Protein AF-A0AAE1Z4J6-F1 (afdb_monomer)

InterPro domains:
  IPR001619 Sec1-like protein [PF00995] (1-84)
  IPR027482 Sec1-like, domain 2 [G3DSA:3.40.50.1910] (26-84)
  IPR036045 Sec1-like superfamily [SSF56815] (1-84)

Radius of gyration: 17.05 Å; Cα contacts (8 Å, |Δi|>4): 46; chains: 1; bounding box: 35×32×50 Å

pLDDT: mean 87.31, std 5.0, range [72.94, 95.38]

Organism: Schistosoma mekongi (NCBI:txid38744)

Nearest PDB structures (foldseek):
  7xsj-assembly1_A  TM=8.332E-01  e=6.133E-04  Rattus norvegicus

Secondary structure (DSSP, 8-state):
--HHHHHHHHHSGGGGG-S--------SEEEETTEEE---TTHHHHHHS-TTTSTTHHHHHHHHHHHHHHHHHHHT--PPP---

Structure (mmCIF, N/CA/C/O backbone):
data_AF-A0AAE1Z4J6-F1
#
_entry.id   AF-A0AAE1Z4J6-F1
#
loop_
_atom_site.group_PDB
_atom_site.id
_atom_site.type_symbol
_atom_site.label_atom_id
_atom_site.label_alt_id
_atom_site.label_comp_id
_atom_site.label_asym_id
_atom_site.label_entity_id
_atom_site.label_seq_id
_atom_site.pdbx_PDB_ins_code
_atom_site.Cartn_x
_atom_site.Cartn_y
_atom_site.Cartn_z
_atom_site.occupancy
_atom_site.B_iso_or_equiv
_atom_site.auth_seq_id
_atom_site.auth_comp_id
_atom_site.auth_asym_id
_atom_site.auth_atom_id
_atom_site.pdbx_PDB_model_num
ATOM 1 N N . CYS A 1 1 ? 0.579 -4.552 6.959 1.00 75.00 1 CYS A N 1
ATOM 2 C CA . CYS A 1 1 ? 1.508 -5.109 7.975 1.00 75.00 1 CYS A CA 1
ATOM 3 C C . CYS A 1 1 ? 1.677 -6.615 7.782 1.00 75.00 1 CYS A C 1
ATOM 5 O O . CYS A 1 1 ? 0.661 -7.293 7.667 1.00 75.00 1 CYS A O 1
ATOM 7 N N . PRO A 1 2 ? 2.907 -7.159 7.787 1.00 84.44 2 PRO A N 1
ATOM 8 C CA . PRO A 1 2 ? 3.124 -8.604 7.737 1.00 84.44 2 PRO A CA 1
ATOM 9 C C . PRO A 1 2 ? 2.510 -9.309 8.952 1.00 84.44 2 PRO A C 1
ATOM 11 O O . PRO A 1 2 ? 2.641 -8.837 10.085 1.00 84.44 2 PRO A O 1
ATOM 14 N N . ASN A 1 3 ? 1.879 -10.463 8.722 1.00 84.69 3 ASN A N 1
ATOM 15 C CA . ASN A 1 3 ? 1.198 -11.229 9.771 1.00 84.69 3 ASN A CA 1
ATOM 16 C C . ASN A 1 3 ? 2.138 -11.647 10.910 1.00 84.69 3 ASN A C 1
ATOM 18 O O . ASN A 1 3 ? 1.724 -11.684 12.067 1.00 84.69 3 ASN A O 1
ATOM 22 N N . ASP A 1 4 ? 3.401 -11.937 10.607 1.00 89.75 4 ASP A N 1
ATOM 23 C CA . ASP A 1 4 ? 4.369 -12.367 11.618 1.00 89.75 4 ASP A CA 1
ATOM 24 C C . ASP A 1 4 ? 4.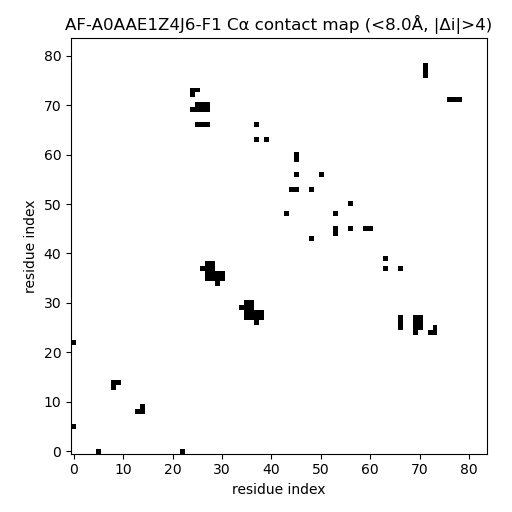751 -11.229 12.566 1.00 89.75 4 ASP A C 1
ATOM 26 O O . ASP A 1 4 ? 4.813 -11.425 13.779 1.00 89.75 4 ASP A O 1
ATOM 30 N N . LEU A 1 5 ? 4.893 -10.013 12.037 1.00 87.25 5 LEU A N 1
ATOM 31 C CA . LEU A 1 5 ? 5.175 -8.824 12.837 1.00 87.25 5 LEU A CA 1
ATOM 32 C C . LEU A 1 5 ? 3.962 -8.449 13.703 1.00 87.25 5 LEU A C 1
ATOM 34 O O . LEU A 1 5 ? 4.114 -8.086 14.868 1.00 87.25 5 LEU A O 1
ATOM 38 N N . LEU A 1 6 ? 2.745 -8.634 13.181 1.00 87.94 6 LEU A N 1
ATOM 39 C CA . LEU A 1 6 ? 1.517 -8.460 13.959 1.00 87.94 6 LEU A CA 1
ATOM 40 C C . LEU A 1 6 ? 1.420 -9.470 15.113 1.00 87.94 6 LEU A C 1
ATOM 42 O O . LEU A 1 6 ? 1.090 -9.084 16.235 1.00 87.94 6 LEU A O 1
ATOM 46 N N . LYS A 1 7 ? 1.777 -10.740 14.880 1.00 89.06 7 LYS A N 1
ATOM 47 C CA . LYS A 1 7 ? 1.857 -11.762 15.940 1.00 89.06 7 LYS A CA 1
ATOM 48 C C . LYS A 1 7 ? 2.905 -11.407 16.994 1.00 89.06 7 LYS A C 1
ATOM 50 O O . LYS A 1 7 ? 2.638 -11.555 18.185 1.00 89.06 7 LYS A O 1
ATOM 55 N N . GLN A 1 8 ? 4.068 -10.904 16.579 1.00 90.56 8 GLN A N 1
ATOM 56 C CA . GLN A 1 8 ? 5.104 -10.445 17.506 1.00 90.56 8 GLN A CA 1
ATOM 57 C C . GLN A 1 8 ? 4.609 -9.286 18.376 1.00 90.56 8 GLN A C 1
ATOM 59 O O . GLN A 1 8 ? 4.748 -9.346 19.600 1.00 90.56 8 GLN A O 1
ATOM 64 N N . ILE A 1 9 ? 3.962 -8.280 17.780 1.00 88.50 9 ILE A N 1
ATOM 65 C CA . ILE A 1 9 ? 3.381 -7.158 18.530 1.00 88.50 9 ILE A CA 1
ATOM 66 C C . ILE A 1 9 ? 2.308 -7.659 19.500 1.00 88.50 9 ILE A C 1
ATOM 68 O O . ILE A 1 9 ? 2.337 -7.277 20.670 1.00 88.50 9 ILE A O 1
ATOM 72 N N . ALA A 1 10 ? 1.418 -8.552 19.060 1.00 87.31 10 ALA A N 1
ATO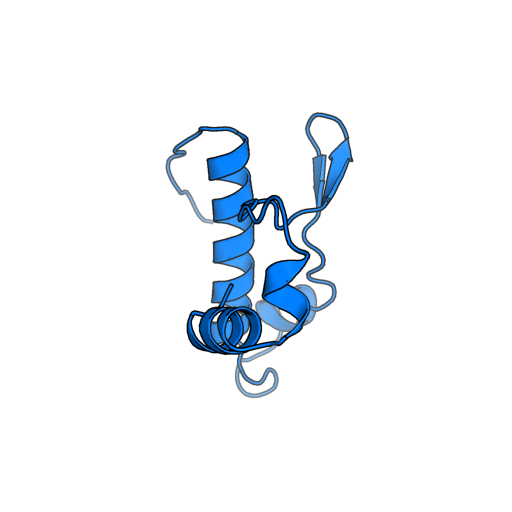M 73 C CA . ALA A 1 10 ? 0.374 -9.135 19.903 1.00 87.31 10 ALA A CA 1
ATOM 74 C C . ALA A 1 10 ? 0.942 -9.937 21.088 1.00 87.31 10 ALA A C 1
ATOM 76 O O . ALA A 1 10 ? 0.366 -9.933 22.173 1.00 87.31 10 ALA A O 1
ATOM 77 N N . SER A 1 11 ? 2.091 -10.596 20.901 1.00 90.12 11 SER A N 1
ATOM 78 C CA . SER A 1 11 ? 2.793 -11.334 21.961 1.00 90.12 11 SER A CA 1
ATOM 79 C C . SER A 1 11 ? 3.590 -10.440 22.923 1.00 90.12 11 SER A C 1
ATOM 81 O O . SER A 1 11 ? 4.021 -10.896 23.983 1.00 90.12 11 SER A O 1
ATOM 83 N N . SER A 1 12 ? 3.798 -9.169 22.573 1.00 91.06 12 SER A N 1
ATOM 84 C CA . SER A 1 12 ? 4.606 -8.244 23.366 1.00 91.06 12 SER A CA 1
ATOM 85 C C . SER A 1 12 ? 3.854 -7.731 24.598 1.00 91.06 12 SER A C 1
ATOM 87 O O . SER A 1 12 ? 2.633 -7.574 24.604 1.00 91.06 12 SER A O 1
ATOM 89 N N . GLN A 1 13 ? 4.598 -7.378 25.649 1.00 90.12 13 GLN A N 1
ATOM 90 C CA . GLN A 1 13 ? 4.016 -6.765 26.851 1.00 90.12 13 GLN A CA 1
ATOM 91 C C . GLN A 1 13 ? 3.385 -5.391 26.562 1.00 90.12 13 GLN A C 1
ATOM 93 O O . GLN A 1 13 ? 2.471 -4.966 27.271 1.00 90.12 13 GLN A O 1
ATOM 98 N N . CYS A 1 14 ? 3.833 -4.727 25.491 1.00 86.06 14 CYS A N 1
ATOM 99 C CA . CYS A 1 14 ? 3.357 -3.418 25.057 1.00 86.06 14 CYS A CA 1
ATOM 100 C C . CYS A 1 14 ? 1.909 -3.449 24.551 1.00 86.06 14 CYS A C 1
ATOM 102 O O . CYS A 1 14 ? 1.220 -2.433 24.634 1.00 86.06 14 CYS A O 1
ATOM 104 N N . PHE A 1 15 ? 1.422 -4.605 24.081 1.00 88.06 15 PHE A N 1
ATOM 105 C CA . PHE A 1 15 ? 0.073 -4.737 23.522 1.00 88.06 15 PHE A CA 1
ATOM 106 C C . PHE A 1 15 ? -1.024 -4.313 24.507 1.00 88.06 15 PHE A C 1
ATOM 108 O O . PHE A 1 15 ? -2.028 -3.731 24.112 1.00 88.06 15 PHE A O 1
ATOM 115 N N . ARG A 1 16 ? -0.796 -4.513 25.813 1.00 88.69 16 ARG A N 1
ATOM 116 C CA . ARG A 1 16 ? -1.740 -4.147 26.885 1.00 88.69 16 ARG A CA 1
ATOM 117 C C . ARG A 1 16 ? -2.025 -2.644 26.978 1.00 88.69 16 ARG A C 1
ATOM 119 O O . ARG A 1 16 ? -3.030 -2.261 27.568 1.00 88.69 16 ARG A O 1
ATOM 126 N N . TYR A 1 17 ? -1.153 -1.806 26.422 1.00 92.94 17 TYR A N 1
ATOM 127 C CA . TYR A 1 17 ? -1.298 -0.350 26.433 1.00 92.94 17 TYR A CA 1
ATOM 128 C C . TYR A 1 17 ? -1.903 0.200 25.133 1.00 92.94 17 TYR A C 1
ATOM 130 O O . TYR A 1 17 ? -2.272 1.375 25.077 1.00 92.94 17 TYR A O 1
ATOM 138 N N . ILE A 1 18 ? -2.027 -0.629 24.092 1.00 90.44 18 ILE A N 1
ATOM 139 C CA . ILE A 1 18 ? -2.582 -0.230 22.797 1.00 90.44 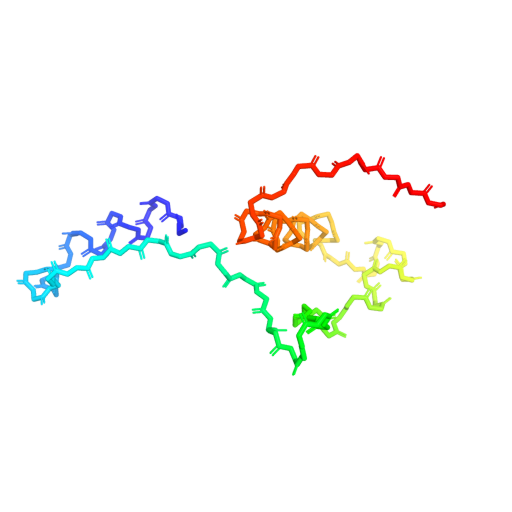18 ILE A CA 1
ATOM 140 C C . ILE A 1 18 ? -4.110 -0.217 22.904 1.00 90.44 18 ILE A C 1
ATOM 142 O O . ILE A 1 18 ? -4.739 -1.256 23.072 1.00 90.44 18 ILE A O 1
ATOM 146 N N . LYS A 1 19 ? -4.720 0.969 22.798 1.00 91.12 19 LYS A N 1
ATOM 147 C CA . LYS A 1 19 ? -6.189 1.119 22.823 1.00 91.12 19 LYS A CA 1
ATOM 148 C C . LYS A 1 19 ? -6.838 0.898 21.459 1.00 91.12 19 LYS A C 1
ATOM 150 O O . LYS A 1 19 ? -7.914 0.317 21.386 1.00 91.12 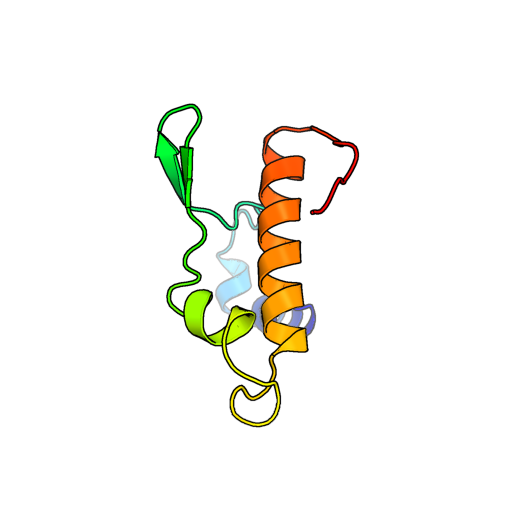19 LYS A O 1
ATOM 155 N N . THR A 1 20 ? -6.178 1.358 20.399 1.00 87.69 20 THR A N 1
ATOM 156 C CA . THR A 1 20 ? -6.675 1.269 19.027 1.00 87.69 20 THR A CA 1
ATOM 157 C C . THR A 1 20 ? -5.508 0.958 18.108 1.00 87.69 20 THR A C 1
ATOM 159 O O . THR A 1 20 ? -4.501 1.662 18.122 1.00 87.69 20 THR A O 1
ATOM 162 N N . MET A 1 21 ? -5.659 -0.087 17.304 1.00 86.56 21 MET A N 1
ATOM 163 C CA . MET A 1 21 ? -4.740 -0.433 16.230 1.00 86.56 21 MET A CA 1
ATOM 164 C C . MET A 1 21 ? -5.576 -0.620 14.971 1.00 86.56 21 MET A C 1
ATOM 166 O O . MET A 1 21 ? -6.415 -1.515 14.915 1.00 86.56 21 MET A O 1
ATOM 170 N N . ILE A 1 22 ? -5.373 0.251 13.991 1.00 87.94 22 ILE A N 1
ATOM 171 C CA . ILE A 1 22 ? -6.030 0.180 12.687 1.00 87.94 22 ILE A CA 1
ATOM 172 C C . ILE A 1 22 ? -4.956 0.208 11.608 1.00 87.94 22 ILE A C 1
ATOM 174 O O . ILE A 1 22 ? -3.944 0.893 11.755 1.00 87.94 22 ILE A O 1
ATOM 178 N N . GLN A 1 23 ? -5.171 -0.546 10.536 1.00 82.75 23 GLN A N 1
ATOM 179 C CA . GLN A 1 23 ? -4.344 -0.439 9.345 1.00 82.75 23 GLN A CA 1
ATOM 180 C C . GLN A 1 23 ? -4.938 0.657 8.464 1.00 82.75 23 GLN A C 1
ATOM 182 O O . GLN A 1 23 ? -6.063 0.528 7.988 1.00 82.75 23 GLN A O 1
ATOM 187 N N . LEU A 1 24 ? -4.186 1.737 8.280 1.00 82.69 24 LEU A N 1
ATOM 188 C CA . LEU A 1 24 ? -4.476 2.737 7.261 1.00 82.69 24 LEU A CA 1
ATOM 189 C C . LEU A 1 24 ? -3.752 2.302 5.983 1.00 82.69 24 LEU A C 1
ATOM 191 O O . LEU A 1 24 ? -2.569 1.985 6.038 1.00 82.69 24 LEU A O 1
ATOM 195 N N . SER A 1 25 ? -4.460 2.254 4.858 1.00 77.62 25 SER A N 1
ATOM 196 C CA . SER A 1 25 ? -3.892 1.953 3.536 1.00 77.62 25 SER A CA 1
ATOM 197 C C . SER A 1 25 ? -3.516 3.252 2.824 1.00 77.62 25 SER A C 1
ATOM 199 O O . SER A 1 25 ? -4.073 3.564 1.776 1.00 77.62 25 SER A O 1
ATOM 201 N N . VAL A 1 26 ? -2.648 4.052 3.445 1.00 82.69 26 VAL A N 1
ATOM 202 C CA . VAL A 1 26 ? -2.164 5.318 2.878 1.00 82.69 26 VAL A CA 1
ATOM 203 C C . VAL A 1 26 ? -0.655 5.212 2.747 1.00 82.69 26 VAL A C 1
ATOM 205 O O . VAL A 1 26 ? 0.072 5.511 3.691 1.00 82.69 26 VAL A O 1
ATOM 208 N N . ASP A 1 27 ? -0.204 4.776 1.573 1.00 84.81 27 ASP A N 1
ATOM 209 C CA . ASP A 1 27 ? 1.213 4.534 1.287 1.00 84.81 27 ASP A CA 1
ATOM 210 C C . ASP A 1 27 ? 1.753 5.522 0.233 1.00 84.81 27 ASP A C 1
ATOM 212 O O . ASP A 1 27 ? 2.550 5.172 -0.636 1.00 84.81 27 ASP A O 1
ATOM 216 N N . PHE A 1 28 ? 1.296 6.777 0.297 1.00 88.69 28 PHE A N 1
ATOM 217 C CA . PHE A 1 28 ? 1.716 7.874 -0.579 1.00 88.69 28 PHE A CA 1
ATOM 218 C C . PHE A 1 28 ? 1.710 9.216 0.162 1.00 88.69 28 PHE A C 1
ATOM 220 O O . PHE A 1 28 ? 1.060 9.366 1.199 1.00 88.69 28 PHE A O 1
ATOM 227 N N . ILE A 1 29 ? 2.396 10.215 -0.398 1.00 90.44 29 ILE A N 1
ATOM 228 C CA . ILE A 1 29 ? 2.412 11.577 0.148 1.00 90.44 29 ILE A CA 1
ATOM 229 C C . ILE A 1 29 ? 1.536 12.480 -0.731 1.00 90.44 29 ILE A C 1
ATOM 231 O O . ILE A 1 29 ? 1.879 12.701 -1.897 1.00 90.44 29 ILE A O 1
ATOM 235 N N . PRO A 1 30 ? 0.420 13.025 -0.212 1.00 90.81 30 PRO A N 1
ATOM 236 C CA . PRO A 1 30 ? -0.340 14.054 -0.912 1.00 90.81 30 PRO A CA 1
ATOM 237 C C . PRO A 1 30 ? 0.437 15.376 -0.869 1.00 90.81 30 PRO A C 1
ATOM 239 O O . PRO A 1 30 ? 0.708 15.910 0.206 1.00 90.81 30 PRO A O 1
ATOM 242 N N . LEU A 1 31 ? 0.808 15.899 -2.036 1.00 91.06 31 LEU A N 1
ATOM 243 C CA . LEU A 1 31 ? 1.507 17.181 -2.170 1.00 91.06 31 LEU A CA 1
ATOM 244 C C . LEU A 1 31 ? 0.511 18.330 -2.354 1.00 91.06 31 LEU A C 1
ATOM 246 O O . LEU A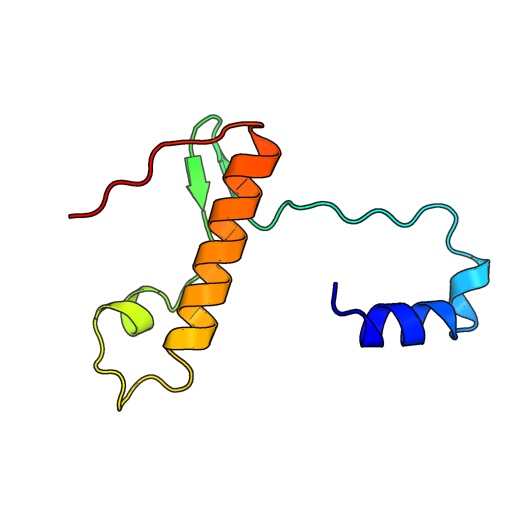 1 31 ? 0.606 19.353 -1.682 1.00 91.06 31 LEU A O 1
ATOM 250 N N . GLU A 1 32 ? -0.471 18.140 -3.235 1.00 93.62 32 GLU A N 1
ATOM 251 C CA . GLU A 1 32 ? -1.545 19.096 -3.515 1.00 93.62 32 GLU A CA 1
ATOM 252 C C . GLU A 1 32 ? -2.872 18.349 -3.701 1.00 93.62 32 GLU A C 1
ATOM 254 O O . GLU A 1 32 ? -2.905 17.120 -3.735 1.00 93.62 32 GLU A O 1
ATOM 259 N N . SER A 1 33 ? -3.984 19.075 -3.872 1.00 87.50 33 SER A N 1
ATOM 260 C CA . SER A 1 33 ? -5.330 18.481 -3.978 1.00 87.50 33 SER A CA 1
ATOM 261 C C . SER A 1 33 ? -5.470 17.404 -5.060 1.00 87.50 33 SER A C 1
ATOM 263 O O . SER A 1 33 ? -6.309 16.523 -4.927 1.00 87.50 33 SER A O 1
ATOM 265 N N . HIS A 1 34 ? -4.662 17.474 -6.117 1.00 88.31 34 HIS A N 1
ATOM 266 C CA . HIS A 1 34 ? -4.667 16.516 -7.226 1.00 88.31 34 HIS A CA 1
ATOM 267 C C . HIS A 1 34 ? -3.263 15.978 -7.534 1.00 88.31 34 HIS A C 1
ATOM 269 O O . HIS A 1 34 ? -3.041 15.407 -8.600 1.00 88.31 34 HIS A O 1
ATOM 275 N N . LEU A 1 35 ? -2.305 16.185 -6.626 1.00 92.81 35 LEU A N 1
ATOM 276 C CA . LEU A 1 35 ? -0.915 15.790 -6.815 1.00 92.81 35 LEU A CA 1
ATOM 277 C C . LEU A 1 35 ? -0.471 14.936 -5.636 1.00 92.81 35 LEU A C 1
ATOM 279 O O . LEU A 1 35 ? -0.506 15.372 -4.487 1.00 92.81 35 LEU A O 1
ATOM 283 N N . TYR A 1 36 ? 0.000 13.736 -5.936 1.00 92.00 36 TYR A N 1
ATOM 284 C CA . TYR A 1 36 ? 0.632 12.853 -4.970 1.00 92.00 36 TYR A CA 1
ATOM 285 C C . TYR A 1 36 ? 2.008 12.434 -5.475 1.00 92.00 36 TYR A C 1
ATOM 287 O O . TYR A 1 36 ? 2.277 12.446 -6.677 1.00 92.00 36 TYR A O 1
ATOM 295 N N . THR A 1 37 ? 2.877 12.058 -4.545 1.00 91.00 37 THR A N 1
ATOM 296 C CA . THR A 1 37 ? 4.169 11.451 -4.850 1.00 91.00 37 THR A CA 1
ATOM 297 C C . THR A 1 37 ? 4.305 10.109 -4.146 1.00 91.00 37 THR A C 1
ATOM 299 O O . THR A 1 37 ? 3.788 9.904 -3.044 1.00 91.00 37 THR A O 1
ATOM 302 N N . LEU A 1 38 ? 5.013 9.200 -4.805 1.00 87.38 38 LEU A N 1
ATOM 303 C CA . LEU A 1 38 ? 5.479 7.943 -4.241 1.00 87.38 38 LEU A CA 1
ATOM 304 C C . LEU A 1 38 ? 6.954 8.158 -3.895 1.00 87.38 38 LEU A C 1
ATOM 306 O O . LEU A 1 38 ? 7.701 8.660 -4.736 1.00 87.38 38 LEU A O 1
ATOM 310 N N . GLU A 1 39 ? 7.403 7.802 -2.691 1.00 79.06 39 GLU A N 1
ATOM 311 C CA . GLU A 1 39 ? 8.810 7.948 -2.264 1.00 79.06 39 GLU A CA 1
ATOM 312 C C . GLU A 1 39 ? 9.758 6.942 -2.958 1.00 79.06 39 GLU A C 1
ATOM 314 O O . GLU A 1 39 ? 10.668 6.377 -2.359 1.00 79.06 39 GLU A O 1
ATOM 319 N N . ALA A 1 40 ? 9.564 6.708 -4.254 1.00 76.69 40 ALA A N 1
ATOM 320 C CA . ALA A 1 40 ? 10.360 5.821 -5.084 1.00 76.69 40 ALA A CA 1
ATOM 321 C C . ALA A 1 40 ? 11.499 6.605 -5.762 1.00 76.69 40 ALA A C 1
ATOM 323 O O . ALA A 1 40 ? 11.555 6.729 -6.986 1.00 76.69 40 ALA A O 1
ATOM 324 N N . THR A 1 41 ? 12.433 7.138 -4.968 1.00 73.06 41 THR A N 1
ATOM 325 C CA . THR A 1 41 ? 13.619 7.885 -5.453 1.00 73.06 41 THR A CA 1
ATOM 326 C C . THR A 1 41 ? 14.476 7.085 -6.438 1.00 73.06 41 THR A C 1
ATOM 328 O O . THR A 1 41 ? 15.150 7.644 -7.300 1.00 73.06 41 THR A O 1
ATOM 331 N N . GLU A 1 42 ? 14.404 5.763 -6.362 1.00 72.94 42 GLU A N 1
ATOM 332 C CA . GLU A 1 42 ? 15.132 4.836 -7.218 1.00 72.94 42 GLU A CA 1
ATOM 333 C C . GLU A 1 42 ? 14.299 4.314 -8.408 1.00 72.94 42 GLU A C 1
ATOM 335 O O . GLU A 1 42 ? 14.754 3.425 -9.136 1.00 72.94 42 GLU A O 1
ATOM 340 N N . ALA A 1 43 ? 13.092 4.849 -8.639 1.00 77.81 43 ALA A N 1
ATOM 341 C CA . ALA A 1 43 ? 12.232 4.456 -9.759 1.00 77.81 43 ALA A CA 1
ATOM 342 C C . ALA A 1 43 ? 12.942 4.620 -11.111 1.00 77.81 43 ALA A C 1
ATOM 344 O O . ALA A 1 43 ? 12.821 3.769 -11.988 1.00 77.81 43 ALA A O 1
ATOM 345 N N . ALA A 1 44 ? 13.752 5.670 -11.273 1.00 80.31 44 ALA A N 1
ATOM 346 C CA . ALA A 1 44 ? 14.522 5.877 -12.498 1.00 80.31 44 ALA A CA 1
ATOM 347 C C . ALA A 1 44 ? 15.453 4.688 -12.793 1.00 80.31 44 ALA A C 1
ATOM 349 O O . ALA A 1 44 ? 15.480 4.167 -13.905 1.00 80.31 44 ALA A O 1
ATOM 350 N N . GLN A 1 45 ? 16.174 4.204 -11.783 1.00 82.25 45 GLN A N 1
ATOM 351 C CA . GLN A 1 45 ? 17.042 3.039 -11.935 1.00 82.25 45 GLN A CA 1
ATOM 352 C C . GLN A 1 45 ? 16.222 1.782 -12.224 1.00 82.25 45 GLN A C 1
ATOM 354 O O . GLN A 1 45 ? 16.559 1.021 -13.126 1.00 82.25 45 GLN A O 1
ATOM 359 N N . LEU A 1 46 ? 15.109 1.607 -11.510 1.00 83.75 46 LEU A N 1
ATOM 360 C CA . LEU A 1 46 ? 14.199 0.481 -11.676 1.00 83.75 46 LEU A CA 1
ATOM 361 C C . LEU A 1 46 ? 13.701 0.335 -13.124 1.00 83.75 46 LEU A C 1
ATOM 363 O O . LEU A 1 46 ? 13.738 -0.764 -13.680 1.00 83.75 46 LEU A O 1
ATOM 367 N N . TYR A 1 47 ? 13.253 1.431 -13.742 1.00 84.12 47 TYR A N 1
ATOM 368 C CA . TYR A 1 47 ? 12.641 1.399 -15.072 1.00 84.12 47 TYR A CA 1
ATOM 369 C C . TYR A 1 47 ? 13.663 1.449 -16.210 1.00 84.12 47 TYR A C 1
ATOM 371 O O . TYR A 1 47 ? 13.486 0.738 -17.199 1.00 84.12 47 TYR A O 1
ATOM 379 N N . PHE A 1 48 ? 14.737 2.233 -16.076 1.00 85.94 48 PHE A N 1
ATOM 380 C CA . PHE A 1 48 ? 15.677 2.467 -17.179 1.00 85.94 48 PHE A CA 1
ATOM 381 C C . PHE A 1 48 ? 16.874 1.515 -17.204 1.00 85.94 48 PHE A C 1
ATOM 383 O O . PHE A 1 48 ? 17.459 1.320 -18.269 1.00 85.94 48 PHE A O 1
ATOM 390 N N . LEU A 1 49 ? 17.252 0.911 -16.072 1.00 87.50 49 LEU A N 1
ATOM 391 C CA . LEU A 1 49 ? 18.375 -0.025 -16.042 1.00 87.50 49 LEU A CA 1
ATOM 392 C C . LEU A 1 49 ? 17.919 -1.472 -16.318 1.00 87.50 49 LEU A C 1
ATOM 394 O O . LEU A 1 49 ? 16.801 -1.871 -15.955 1.00 87.50 49 LEU A O 1
ATOM 398 N N . PRO A 1 50 ? 18.786 -2.284 -16.952 1.00 83.94 50 PRO A N 1
ATOM 399 C CA . PRO A 1 50 ? 18.534 -3.705 -17.149 1.00 83.94 50 PRO A CA 1
ATOM 400 C C . PRO A 1 50 ? 18.441 -4.452 -15.810 1.00 83.94 50 PRO A C 1
ATOM 402 O O . PRO A 1 50 ? 19.051 -4.068 -14.810 1.00 83.94 50 PRO A O 1
ATOM 405 N N . SER A 1 51 ? 17.672 -5.544 -15.807 1.00 79.62 51 SER A N 1
ATOM 406 C CA . SER A 1 51 ? 17.412 -6.390 -14.629 1.00 79.62 51 SER A CA 1
ATOM 407 C C . SER A 1 51 ? 18.674 -6.960 -13.989 1.00 79.62 51 SER A C 1
ATOM 409 O O . SER A 1 51 ? 18.683 -7.216 -12.793 1.00 79.62 51 SER A O 1
ATOM 411 N N . ASP A 1 52 ? 19.741 -7.119 -14.766 1.00 81.88 52 ASP A N 1
ATOM 412 C CA . ASP A 1 52 ? 20.999 -7.697 -14.288 1.00 81.88 52 ASP A CA 1
ATOM 413 C C . ASP A 1 52 ? 21.770 -6.733 -13.373 1.00 81.88 52 ASP A C 1
ATOM 415 O O . ASP A 1 52 ? 22.611 -7.158 -12.586 1.00 81.88 52 ASP A O 1
ATOM 419 N N . ILE A 1 53 ? 21.473 -5.431 -13.467 1.00 83.75 53 ILE A N 1
ATOM 420 C CA . ILE A 1 53 ? 22.071 -4.374 -12.640 1.00 83.75 53 ILE A CA 1
ATOM 421 C C . ILE A 1 53 ? 21.190 -4.081 -11.420 1.00 83.75 53 ILE A C 1
ATOM 423 O O . ILE A 1 53 ? 21.695 -3.738 -10.353 1.00 83.75 53 ILE A O 1
ATOM 427 N N . VAL A 1 54 ? 19.869 -4.211 -11.567 1.00 82.69 54 VAL A N 1
ATOM 428 C CA . VAL A 1 54 ? 18.902 -3.898 -10.510 1.00 82.69 54 VAL A CA 1
ATOM 429 C C . VAL A 1 54 ? 18.413 -5.182 -9.856 1.00 82.69 54 VAL A C 1
ATOM 431 O O . VAL A 1 54 ? 17.484 -5.832 -10.338 1.00 82.69 54 VAL A O 1
ATOM 434 N N . HIS A 1 55 ? 19.011 -5.514 -8.716 1.00 81.31 55 HIS A N 1
ATOM 435 C CA . HIS A 1 55 ? 18.52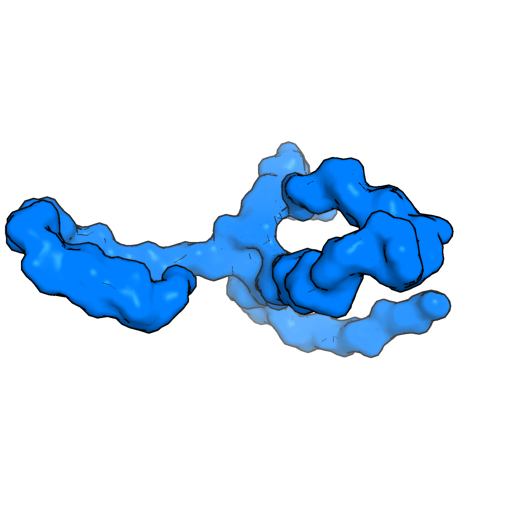5 -6.598 -7.869 1.00 81.31 55 HIS A CA 1
ATOM 436 C C . HIS A 1 55 ? 17.080 -6.343 -7.415 1.00 81.31 55 HIS A C 1
ATOM 438 O O . HIS A 1 55 ? 16.666 -5.200 -7.205 1.00 81.31 55 HIS A O 1
ATOM 444 N N . ASP A 1 56 ? 16.306 -7.424 -7.306 1.00 84.44 56 ASP A N 1
ATOM 445 C CA . ASP A 1 56 ? 14.918 -7.424 -6.829 1.00 84.44 56 ASP A CA 1
ATOM 446 C C . ASP A 1 56 ? 13.969 -6.471 -7.575 1.00 84.44 56 ASP A C 1
ATOM 448 O O . ASP A 1 56 ? 12.955 -6.026 -7.035 1.00 84.44 56 ASP A O 1
ATOM 452 N N . LYS A 1 57 ? 14.259 -6.190 -8.854 1.00 84.94 57 LYS A N 1
ATOM 453 C CA . LYS A 1 57 ? 13.454 -5.303 -9.708 1.00 84.94 57 LYS A CA 1
ATOM 454 C C . LYS A 1 57 ? 11.955 -5.623 -9.665 1.00 84.94 57 LYS A C 1
ATOM 456 O O . LYS A 1 57 ? 11.156 -4.706 -9.535 1.00 84.94 57 LYS A O 1
ATOM 461 N N . LEU A 1 58 ? 11.574 -6.902 -9.739 1.00 86.38 58 LEU A N 1
ATOM 462 C CA . LEU A 1 58 ? 10.166 -7.325 -9.688 1.00 86.38 58 LEU A CA 1
ATOM 463 C C . LEU A 1 58 ? 9.504 -6.986 -8.347 1.00 86.38 58 LEU A C 1
ATOM 465 O O . LEU A 1 58 ? 8.471 -6.333 -8.337 1.00 86.38 58 LEU A O 1
ATOM 469 N N . SER A 1 59 ? 10.149 -7.336 -7.231 1.00 87.81 59 SER A N 1
ATOM 470 C CA . SER A 1 59 ? 9.653 -7.038 -5.878 1.00 87.81 59 SER A CA 1
ATOM 471 C C . SER A 1 59 ? 9.417 -5.538 -5.677 1.00 87.81 59 SER A C 1
ATOM 473 O O . SER A 1 59 ? 8.415 -5.107 -5.114 1.00 87.81 59 SER A O 1
ATOM 475 N N . ARG A 1 60 ? 10.319 -4.713 -6.208 1.00 85.69 60 ARG A N 1
ATOM 476 C CA . ARG A 1 60 ? 10.216 -3.254 -6.121 1.00 85.69 60 ARG A CA 1
ATOM 477 C C . ARG A 1 60 ? 9.125 -2.679 -7.033 1.00 85.69 60 ARG A C 1
ATOM 479 O O . ARG A 1 60 ? 8.502 -1.688 -6.665 1.00 85.69 60 ARG A O 1
ATOM 486 N N . ILE A 1 61 ? 8.858 -3.293 -8.190 1.00 87.31 61 ILE A N 1
ATOM 487 C CA . ILE A 1 61 ? 7.685 -2.951 -9.014 1.00 87.31 61 ILE A CA 1
ATOM 488 C C . ILE A 1 61 ? 6.395 -3.298 -8.259 1.00 87.31 61 ILE A C 1
ATOM 490 O O . ILE A 1 61 ? 5.478 -2.477 -8.229 1.00 87.31 61 ILE A O 1
ATOM 494 N N . ASP A 1 62 ? 6.340 -4.462 -7.608 1.00 89.06 62 ASP A N 1
ATOM 495 C CA . ASP A 1 62 ? 5.172 -4.885 -6.827 1.00 89.06 62 ASP A CA 1
ATOM 496 C C . ASP A 1 62 ? 4.879 -3.914 -5.673 1.00 89.06 62 ASP A C 1
ATOM 498 O O . ASP A 1 62 ? 3.723 -3.559 -5.446 1.00 89.06 62 ASP A O 1
ATOM 502 N N . GLN A 1 63 ? 5.915 -3.398 -5.004 1.00 88.00 63 GLN A N 1
ATOM 503 C CA . GLN A 1 63 ? 5.764 -2.358 -3.978 1.00 88.00 63 GLN A CA 1
ATOM 504 C C . GLN A 1 63 ? 5.135 -1.075 -4.536 1.00 88.00 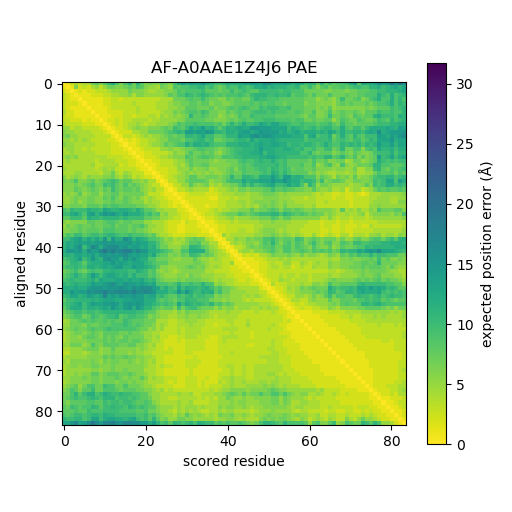63 GLN A C 1
ATOM 506 O O . GLN A 1 63 ? 4.216 -0.524 -3.933 1.00 88.00 63 GLN A O 1
ATOM 511 N N . VAL A 1 64 ? 5.587 -0.606 -5.703 1.00 89.19 64 VAL A N 1
ATOM 512 C CA . VAL A 1 64 ? 4.996 0.577 -6.355 1.00 89.19 64 VAL A CA 1
ATOM 513 C C . VAL A 1 64 ? 3.538 0.312 -6.743 1.00 89.19 64 VAL A C 1
ATOM 515 O O . VAL A 1 64 ? 2.687 1.190 -6.588 1.00 89.19 64 VAL A O 1
ATOM 518 N N . ALA A 1 65 ? 3.222 -0.897 -7.212 1.00 90.56 65 ALA A N 1
ATOM 519 C CA . ALA A 1 65 ? 1.853 -1.287 -7.534 1.00 90.56 65 ALA A CA 1
ATOM 520 C C . ALA A 1 65 ? 0.945 -1.303 -6.291 1.00 90.56 65 ALA A C 1
ATOM 522 O O . ALA A 1 65 ? -0.185 -0.816 -6.359 1.00 90.56 65 ALA A O 1
ATOM 523 N N . GLU A 1 66 ? 1.434 -1.798 -5.151 1.00 88.88 66 GLU A N 1
ATOM 524 C CA . GLU A 1 66 ? 0.713 -1.761 -3.871 1.00 88.88 66 GLU A CA 1
ATOM 525 C C . GLU A 1 66 ? 0.436 -0.316 -3.426 1.00 88.88 66 GLU A C 1
ATOM 527 O O . GLU A 1 66 ? -0.696 0.017 -3.066 1.00 88.88 66 GLU A O 1
ATOM 532 N N . GLN A 1 67 ? 1.422 0.576 -3.555 1.00 90.88 67 GLN A N 1
ATOM 533 C CA . GLN A 1 67 ? 1.241 1.998 -3.253 1.00 90.88 67 GLN A CA 1
ATOM 534 C C . GLN A 1 67 ? 0.194 2.656 -4.160 1.00 90.88 67 GLN A C 1
ATOM 536 O O . GLN A 1 67 ? -0.680 3.374 -3.669 1.00 90.88 67 GLN A O 1
ATOM 541 N N . LEU A 1 68 ? 0.212 2.380 -5.467 1.00 91.75 68 LEU A N 1
ATOM 542 C CA . LEU A 1 68 ? -0.814 2.873 -6.397 1.00 91.75 68 LEU A CA 1
ATOM 543 C C . LEU A 1 68 ? -2.210 2.329 -6.060 1.00 91.75 68 LEU A C 1
ATOM 545 O O . LEU A 1 68 ? -3.200 3.063 -6.134 1.00 91.75 68 LEU A O 1
ATOM 549 N N . ALA A 1 69 ? -2.307 1.066 -5.642 1.00 91.88 69 ALA A N 1
ATOM 550 C CA . ALA A 1 69 ? -3.565 0.497 -5.171 1.00 91.88 69 ALA A CA 1
ATOM 551 C C . ALA A 1 69 ? -4.068 1.209 -3.903 1.00 91.88 69 ALA A C 1
ATOM 553 O O . ALA A 1 69 ?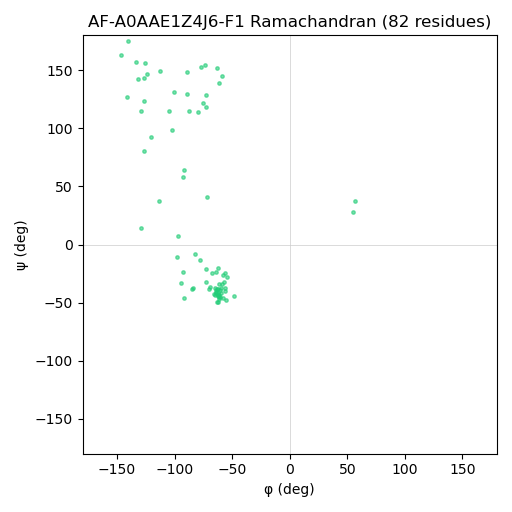 -5.265 1.477 -3.792 1.00 91.88 69 ALA A O 1
ATOM 554 N N . SER A 1 70 ? -3.168 1.586 -2.987 1.00 91.62 70 SER A N 1
ATOM 555 C CA . SER A 1 70 ? -3.508 2.353 -1.779 1.00 91.62 70 SER A CA 1
ATOM 556 C C . SER A 1 70 ? -4.153 3.712 -2.108 1.00 91.62 70 SER A C 1
ATOM 558 O O . SER A 1 70 ? -5.132 4.107 -1.467 1.00 91.62 70 SER A O 1
ATOM 560 N N . VAL A 1 71 ? -3.694 4.382 -3.176 1.00 91.69 71 VAL A N 1
ATOM 561 C CA . VAL A 1 71 ? -4.303 5.624 -3.688 1.00 91.69 71 VAL A CA 1
ATOM 562 C C . VAL A 1 71 ? -5.737 5.364 -4.146 1.00 91.69 71 VAL A C 1
ATOM 564 O O . VAL A 1 71 ? -6.656 6.063 -3.721 1.00 91.69 71 VAL A O 1
ATOM 567 N N . CYS A 1 72 ? -5.950 4.322 -4.953 1.00 92.50 72 CYS A N 1
ATOM 568 C CA . CYS A 1 72 ? -7.282 3.957 -5.447 1.00 92.50 72 CYS A CA 1
ATOM 569 C C . CYS A 1 72 ? -8.247 3.631 -4.293 1.00 92.50 72 CYS A C 1
ATOM 571 O O . CYS A 1 72 ? -9.392 4.084 -4.289 1.00 92.50 72 CYS A O 1
ATOM 573 N N . ILE A 1 73 ? -7.771 2.901 -3.277 1.00 92.12 73 ILE A N 1
ATOM 574 C CA . ILE A 1 73 ? -8.544 2.579 -2.067 1.00 92.12 73 ILE A CA 1
ATOM 575 C C . ILE A 1 73 ? -8.918 3.853 -1.306 1.00 92.12 73 ILE A C 1
ATOM 577 O O . ILE A 1 73 ? -10.068 3.989 -0.885 1.00 92.12 73 ILE A O 1
ATOM 581 N N . THR A 1 74 ? -7.970 4.782 -1.158 1.00 90.94 74 THR A N 1
ATOM 582 C CA . THR A 1 74 ? -8.163 6.052 -0.441 1.00 90.94 74 THR A CA 1
ATOM 583 C C . THR A 1 74 ? -9.182 6.954 -1.136 1.00 90.94 74 THR A C 1
ATOM 585 O O . THR A 1 74 ? -9.979 7.606 -0.465 1.00 90.94 74 THR A O 1
ATOM 588 N N . LEU A 1 75 ? -9.192 6.966 -2.471 1.00 90.81 75 LEU A N 1
ATOM 589 C CA . LEU A 1 75 ? -10.165 7.714 -3.275 1.00 90.81 75 LEU A CA 1
ATOM 590 C C . LEU A 1 75 ? -11.505 6.978 -3.450 1.00 90.81 75 LEU A C 1
ATOM 592 O O . LEU A 1 75 ? -12.459 7.565 -3.950 1.00 90.81 75 LEU A O 1
ATOM 596 N N . HIS A 1 76 ? -11.596 5.715 -3.020 1.00 91.50 76 HIS A N 1
ATOM 597 C CA . HIS A 1 76 ? -12.744 4.833 -3.258 1.00 91.50 76 HIS A CA 1
ATOM 598 C C . HIS A 1 76 ? -13.081 4.653 -4.748 1.00 91.50 76 HIS A C 1
ATOM 600 O O . HIS A 1 76 ? -14.247 4.537 -5.131 1.00 91.50 76 HIS A O 1
ATOM 606 N N . GLU A 1 77 ? -12.050 4.586 -5.589 1.00 93.12 77 GLU A N 1
ATOM 607 C CA . GLU A 1 77 ? -12.178 4.438 -7.037 1.00 93.12 77 GLU A CA 1
ATOM 608 C C . GLU A 1 77 ? -11.652 3.078 -7.519 1.00 93.12 77 GLU A C 1
ATOM 610 O O . GLU A 1 77 ? -10.723 2.504 -6.952 1.00 93.12 77 GLU A O 1
ATOM 615 N N . TYR A 1 78 ? -12.237 2.566 -8.606 1.00 93.94 78 TYR A N 1
ATOM 616 C CA . TYR A 1 78 ? -11.764 1.366 -9.303 1.00 93.94 78 TYR A CA 1
ATOM 617 C C . TYR A 1 78 ? -11.563 1.677 -10.795 1.00 93.94 78 TYR A C 1
ATOM 619 O O . TYR A 1 78 ? -12.455 1.429 -11.615 1.00 93.94 78 TYR A O 1
ATOM 627 N N . PRO A 1 79 ? -10.431 2.303 -11.160 1.00 94.75 79 PRO A N 1
ATOM 628 C CA . PRO A 1 79 ? -10.196 2.759 -12.522 1.00 94.75 79 PRO A CA 1
ATOM 629 C C . PRO A 1 79 ? -9.892 1.596 -13.475 1.00 94.75 79 PRO A C 1
ATOM 631 O O . PRO A 1 79 ? -9.362 0.552 -13.094 1.00 94.75 79 PRO A O 1
ATOM 634 N N . LYS A 1 80 ? -10.171 1.803 -14.766 1.00 95.38 80 LYS A N 1
ATOM 635 C CA . LYS A 1 80 ? -9.694 0.907 -15.824 1.00 95.38 80 LYS A CA 1
ATOM 636 C C . LYS A 1 80 ? -8.205 1.166 -16.066 1.00 95.38 80 LYS A C 1
ATOM 638 O O . LYS A 1 80 ? -7.828 2.278 -16.424 1.00 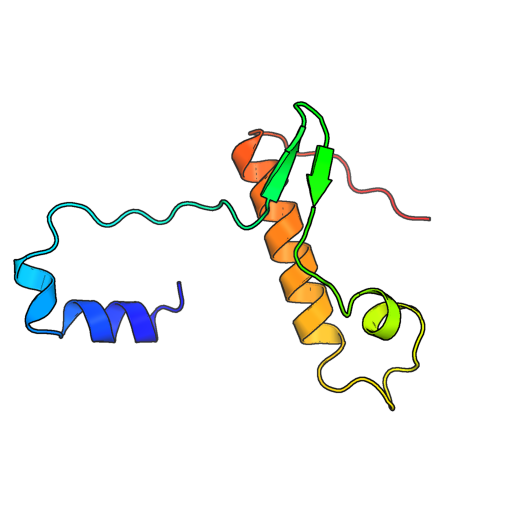95.38 80 LYS A O 1
ATOM 643 N N . ILE A 1 81 ? -7.381 0.133 -15.912 1.00 94.25 81 ILE A N 1
ATOM 644 C CA . ILE A 1 81 ? -5.933 0.218 -16.134 1.00 94.25 81 ILE A CA 1
ATOM 645 C C . ILE A 1 81 ? -5.641 0.314 -17.639 1.00 94.25 81 ILE A C 1
ATOM 647 O O . ILE A 1 81 ? -6.112 -0.511 -18.425 1.00 94.25 81 ILE A O 1
ATOM 651 N N . CYS A 1 82 ? -4.837 1.306 -18.020 1.00 94.69 82 CYS A N 1
ATOM 652 C CA . CYS A 1 82 ? -4.330 1.526 -19.374 1.00 94.69 82 CYS A CA 1
ATOM 653 C C . CYS A 1 82 ? -2.813 1.764 -19.295 1.00 94.69 82 CYS A C 1
ATOM 655 O O . CYS A 1 82 ? -2.352 2.422 -18.365 1.00 94.69 82 CYS A O 1
ATOM 657 N N . TYR A 1 83 ? -2.045 1.250 -20.257 1.00 91.06 83 TYR A N 1
ATOM 658 C CA . TYR A 1 83 ? -0.587 1.404 -20.330 1.00 91.06 83 TYR A CA 1
ATOM 659 C C . TYR A 1 83 ? -0.156 1.788 -21.754 1.00 91.06 83 TYR A C 1
ATOM 661 O O . TYR A 1 83 ? -0.911 1.556 -22.703 1.00 91.06 83 TYR A O 1
ATOM 669 N N . GLN A 1 84 ? 1.025 2.403 -21.879 1.00 82.50 84 GLN A N 1
ATOM 670 C CA . GLN A 1 84 ? 1.629 2.851 -23.141 1.00 82.50 84 GLN A CA 1
ATOM 671 C C . GLN A 1 84 ? 2.824 1.975 -23.520 1.00 82.50 84 GLN A C 1
ATOM 673 O O . GLN A 1 84 ? 3.544 1.544 -22.592 1.00 82.50 84 GLN A O 1
#

Foldseek 3Di:
DDPVVVVVCVPDPCVVVDPDDDDQLAQWADPDPPDIDHPPPCVCVLPPPDPVVDPPSVVVVVVVVSNVVSVCVVVVHDDDDDDD

Sequence (84 aa):
CPNDLLKQIASSQCFRYIKTMIQLSVDFIPLESHLYTLEATEAAQLYFLPSDIVHDKLSRIDQVAEQLASVCITLHEYPKICYQ

Mean predicted aligned error: 6.22 Å

Solvent-accessible surface area (backbone atoms only — not comparable to full-atom values): 5534 Å² total; per-residue (Å²): 132,61,70,68,59,52,50,52,47,66,72,37,83,66,43,83,74,61,87,78,86,79,88,77,64,72,61,60,46,78,76,49,102,92,38,70,48,66,96,55,88,58,47,65,55,60,73,73,45,61,69,93,78,38,79,64,47,67,63,55,50,51,52,53,51,51,29,54,48,20,52,32,62,72,71,73,51,85,79,84,89,81,87,134